Protein AF-A0A7J6SF00-F1 (afdb_monomer_lite)

pLDDT: mean 90.24, std 11.78, range [46.16, 98.44]

Radius of gyration: 18.16 Å; chains: 1; bounding box: 36×45×42 Å

Foldseek 3Di:
DDDDPVVPDPDDPVVVVVVVVVDDDDDAQDWDWDQDPQGIKIKHWWAQQPDVPQTWIFIDDPNATEIERPHHAQDDDPPTHHTDDDPDDHPYYHDDCPCVPNDDDD

Organism: Perkinsus olseni (NCBI:txid32597)

Structure (mmCIF, N/CA/C/O backbone):
data_AF-A0A7J6SF00-F1
#
_entry.id   AF-A0A7J6SF00-F1
#
loop_
_atom_site.group_PDB
_atom_site.id
_atom_site.type_symbol
_atom_site.label_atom_id
_atom_site.label_alt_id
_atom_site.label_comp_id
_atom_site.label_asym_id
_atom_site.label_entity_id
_atom_site.label_seq_id
_atom_site.pdbx_PDB_ins_code
_atom_site.Cartn_x
_atom_site.Cartn_y
_atom_site.Cartn_z
_atom_site.occupancy
_atom_site.B_iso_or_equiv
_atom_site.auth_seq_id
_atom_site.auth_comp_id
_atom_site.auth_asym_id
_atom_site.auth_atom_id
_atom_site.pdbx_PDB_model_num
ATOM 1 N N . SER A 1 1 ? 17.688 31.894 -20.088 1.00 46.16 1 SER A N 1
ATOM 2 C CA . SER A 1 1 ? 17.749 31.862 -18.614 1.00 46.16 1 SER A CA 1
ATOM 3 C C . SER A 1 1 ? 18.117 30.449 -18.200 1.00 46.16 1 SER A C 1
ATOM 5 O O . SER A 1 1 ? 17.456 29.515 -18.631 1.00 46.16 1 SER A O 1
ATOM 7 N N . LYS A 1 2 ? 19.231 30.256 -17.487 1.00 48.12 2 LYS A N 1
ATOM 8 C CA . LYS A 1 2 ? 19.614 28.935 -16.971 1.00 48.12 2 LYS A CA 1
ATOM 9 C C . LYS A 1 2 ? 18.967 28.792 -15.598 1.00 48.12 2 LYS A C 1
ATOM 11 O O . LYS A 1 2 ? 19.473 29.379 -14.654 1.00 48.12 2 LYS A O 1
ATOM 16 N N . ILE A 1 3 ? 17.843 28.088 -15.522 1.00 53.56 3 ILE A N 1
ATOM 17 C CA . ILE A 1 3 ? 17.271 27.683 -14.237 1.00 53.56 3 ILE A CA 1
ATOM 18 C C . ILE A 1 3 ? 18.203 26.599 -13.696 1.00 53.56 3 ILE A C 1
ATOM 20 O O . ILE A 1 3 ? 18.396 25.560 -14.329 1.00 53.56 3 ILE A O 1
ATOM 24 N N . THR A 1 4 ? 18.881 26.881 -12.590 1.00 56.72 4 THR A N 1
ATOM 25 C CA . THR A 1 4 ? 19.667 25.876 -11.874 1.00 56.72 4 THR A CA 1
ATOM 26 C C . THR A 1 4 ? 18.737 25.092 -10.960 1.00 56.72 4 THR A C 1
ATOM 28 O O . THR A 1 4 ? 17.962 25.700 -10.234 1.00 56.72 4 THR A O 1
ATOM 31 N N . ALA A 1 5 ? 18.857 23.760 -10.943 1.00 59.16 5 ALA A N 1
ATOM 32 C CA . ALA A 1 5 ? 18.024 22.826 -10.168 1.00 59.16 5 ALA A CA 1
ATOM 33 C C . ALA A 1 5 ? 17.882 23.134 -8.657 1.00 59.16 5 ALA A C 1
ATOM 35 O O . ALA A 1 5 ? 17.038 22.548 -7.989 1.00 59.16 5 ALA A O 1
ATOM 36 N N . ALA A 1 6 ? 18.701 24.040 -8.118 1.00 61.00 6 ALA A N 1
ATOM 37 C CA . ALA A 1 6 ? 18.623 24.510 -6.741 1.00 61.00 6 ALA A CA 1
ATOM 38 C C . ALA A 1 6 ? 17.476 25.511 -6.484 1.00 61.00 6 ALA A C 1
ATOM 40 O O . ALA A 1 6 ? 17.028 25.614 -5.348 1.00 61.00 6 ALA A O 1
ATOM 41 N N . GLU A 1 7 ? 16.999 26.243 -7.499 1.00 62.00 7 GLU A N 1
ATOM 42 C CA . GLU A 1 7 ? 15.951 27.268 -7.323 1.00 62.00 7 GLU A CA 1
ATOM 43 C C . GLU A 1 7 ? 14.526 26.679 -7.289 1.00 62.00 7 GLU A C 1
ATOM 45 O O . GLU A 1 7 ? 13.633 27.298 -6.719 1.00 62.00 7 GLU A O 1
ATOM 50 N N . ASP A 1 8 ? 14.333 25.452 -7.790 1.00 71.81 8 ASP A N 1
ATOM 51 C CA . ASP A 1 8 ? 13.039 24.742 -7.802 1.00 71.81 8 ASP A CA 1
ATOM 52 C C . ASP A 1 8 ? 12.904 23.697 -6.675 1.00 71.81 8 ASP A C 1
ATOM 54 O O . ASP A 1 8 ? 11.962 22.898 -6.643 1.00 71.81 8 ASP A O 1
ATOM 58 N N . GLN A 1 9 ? 13.857 23.651 -5.741 1.00 81.06 9 GLN A N 1
ATOM 59 C CA . GLN A 1 9 ? 13.871 22.627 -4.703 1.00 81.06 9 GLN A CA 1
ATOM 60 C C . GLN A 1 9 ? 12.879 22.969 -3.575 1.00 81.06 9 GLN A C 1
ATOM 62 O O . GLN A 1 9 ? 13.133 23.832 -2.741 1.00 81.06 9 GLN A O 1
ATOM 67 N N . VAL A 1 10 ? 11.747 22.257 -3.532 1.00 89.44 10 VAL A N 1
ATOM 68 C CA . VAL A 1 10 ? 10.632 22.527 -2.595 1.00 89.44 10 VAL A CA 1
ATOM 69 C C . VAL A 1 10 ? 10.953 22.149 -1.135 1.00 89.44 10 VAL A C 1
ATOM 71 O O . VAL A 1 10 ? 10.328 22.670 -0.216 1.00 89.44 10 VAL A O 1
ATOM 74 N N . TYR A 1 11 ? 11.922 21.258 -0.896 1.00 91.06 11 TYR A N 1
ATOM 75 C CA . TYR A 1 11 ? 12.311 20.795 0.444 1.00 91.06 11 TYR A CA 1
ATOM 76 C C . TYR A 1 11 ? 13.806 20.465 0.542 1.00 91.06 11 TYR A C 1
ATOM 78 O O . TYR A 1 11 ? 14.436 20.006 -0.417 1.00 91.06 11 TYR A O 1
ATOM 86 N N . GLY A 1 12 ? 14.378 20.683 1.728 1.00 92.69 12 GLY A N 1
ATOM 87 C CA . GLY A 1 12 ? 15.793 20.457 2.014 1.00 92.69 12 GLY A CA 1
ATOM 88 C C . GLY A 1 12 ? 16.069 19.153 2.763 1.00 92.69 12 GLY A C 1
ATOM 89 O O . GLY A 1 12 ? 15.170 18.403 3.145 1.00 92.69 12 GLY A O 1
ATOM 90 N N . ARG A 1 13 ? 17.354 18.897 3.040 1.00 92.88 13 ARG A N 1
ATOM 91 C CA . ARG A 1 13 ? 17.785 17.704 3.788 1.00 92.88 13 ARG A CA 1
ATOM 92 C C . ARG A 1 13 ? 17.137 17.607 5.173 1.00 92.88 13 ARG A C 1
ATOM 94 O O . ARG A 1 13 ? 16.685 16.537 5.564 1.00 92.88 13 ARG A O 1
ATOM 101 N N . THR A 1 14 ? 17.049 18.732 5.876 1.00 95.50 14 THR A N 1
ATOM 102 C CA . THR A 1 14 ? 16.437 18.811 7.208 1.00 95.50 14 THR A CA 1
ATOM 103 C C . THR A 1 14 ? 14.966 18.390 7.200 1.00 95.50 14 THR A C 1
ATOM 105 O O . THR A 1 14 ? 14.502 17.784 8.164 1.00 95.50 14 THR A O 1
ATOM 108 N N . ASP A 1 15 ? 14.228 18.696 6.132 1.00 95.75 15 ASP A N 1
ATOM 109 C CA . ASP A 1 15 ? 12.817 18.320 6.012 1.00 95.75 15 ASP A CA 1
ATOM 110 C C . ASP A 1 15 ? 12.680 16.813 5.793 1.00 95.75 15 ASP A C 1
ATOM 112 O O . ASP A 1 15 ? 11.867 16.169 6.451 1.00 95.75 15 ASP A O 1
ATOM 116 N N . ILE A 1 16 ? 13.548 16.238 4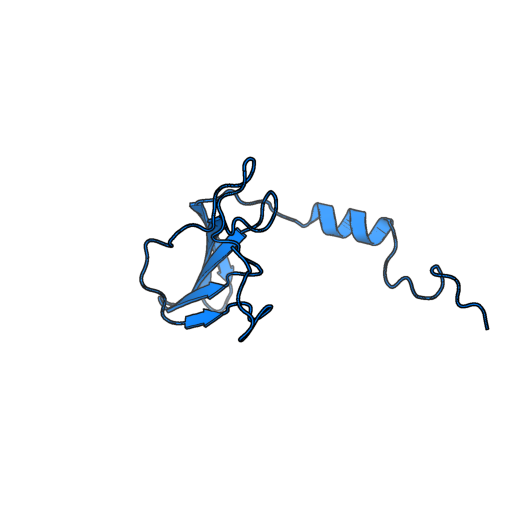.952 1.00 95.19 16 ILE A N 1
ATOM 117 C CA . ILE A 1 16 ? 13.626 14.788 4.734 1.00 95.19 16 ILE A CA 1
ATOM 118 C C . ILE A 1 16 ? 13.899 14.068 6.057 1.00 95.19 16 ILE A C 1
ATOM 120 O O . ILE A 1 16 ? 13.147 13.167 6.419 1.00 95.19 16 ILE A O 1
ATOM 124 N N . ASP A 1 17 ? 14.919 14.485 6.812 1.00 96.69 17 ASP A N 1
ATOM 125 C CA . ASP A 1 17 ? 15.286 13.817 8.066 1.00 96.69 17 ASP A CA 1
ATOM 126 C C . ASP A 1 17 ? 14.139 13.878 9.101 1.00 96.69 17 ASP A C 1
ATOM 128 O O . ASP A 1 17 ? 13.854 12.884 9.772 1.00 96.69 17 ASP A O 1
ATOM 132 N N . LYS A 1 18 ? 13.415 15.008 9.185 1.00 96.88 18 LYS A N 1
ATOM 133 C CA . LYS A 1 18 ? 12.221 15.145 10.043 1.00 96.88 18 LYS A CA 1
ATOM 134 C C . LYS A 1 18 ? 11.061 14.256 9.590 1.00 96.88 18 LYS A C 1
ATOM 136 O O . LYS A 1 18 ? 10.352 13.721 10.440 1.00 96.88 18 LYS A O 1
ATOM 141 N N . CYS A 1 19 ? 10.846 14.115 8.283 1.00 96.44 19 CYS A N 1
ATOM 142 C CA . CYS A 1 19 ? 9.807 13.244 7.736 1.00 96.44 19 CYS A CA 1
ATOM 143 C C . CYS A 1 19 ? 10.121 11.771 8.006 1.00 96.44 19 CYS A C 1
ATOM 145 O O . CYS A 1 19 ? 9.250 11.055 8.488 1.00 96.44 19 CYS A O 1
ATOM 147 N N . MET A 1 20 ? 11.365 11.338 7.783 1.00 97.00 20 MET A N 1
ATOM 148 C CA . MET A 1 20 ? 11.779 9.946 7.994 1.00 97.00 20 MET A CA 1
ATOM 149 C C . MET A 1 20 ? 11.566 9.482 9.440 1.00 97.00 20 MET A C 1
ATOM 151 O O . MET A 1 20 ? 11.165 8.345 9.660 1.00 97.00 20 MET A O 1
ATOM 155 N N . GLN A 1 21 ? 11.764 10.364 10.426 1.00 97.19 21 GLN A N 1
ATOM 156 C CA . GLN A 1 21 ? 11.529 10.062 11.847 1.00 97.19 21 GLN A CA 1
ATOM 157 C C . GLN A 1 21 ? 10.054 9.820 12.206 1.00 97.19 21 GLN A C 1
ATOM 159 O O . GLN A 1 21 ? 9.770 9.341 13.299 1.00 97.19 21 GLN A O 1
ATOM 164 N N . ARG A 1 22 ? 9.117 10.182 11.324 1.00 97.00 22 ARG A N 1
ATOM 165 C CA . ARG A 1 22 ? 7.668 10.034 11.535 1.00 97.00 22 ARG A CA 1
ATOM 166 C C . ARG A 1 22 ? 7.068 8.849 10.779 1.00 97.00 22 ARG A C 1
ATOM 168 O O . ARG A 1 22 ? 5.856 8.665 10.837 1.00 97.00 22 ARG A O 1
ATOM 175 N N . ILE A 1 23 ? 7.879 8.105 10.027 1.00 96.88 23 ILE A N 1
ATOM 176 C CA . ILE A 1 23 ? 7.414 6.964 9.241 1.00 96.88 23 ILE A CA 1
ATOM 177 C C . ILE A 1 23 ? 7.454 5.719 10.118 1.00 96.88 23 ILE A C 1
ATOM 179 O O . ILE A 1 23 ? 8.529 5.239 10.477 1.00 96.88 23 ILE A O 1
ATOM 183 N N . ASP A 1 24 ? 6.279 5.163 10.389 1.00 95.25 24 ASP A N 1
ATOM 184 C CA . ASP A 1 24 ? 6.159 3.819 10.937 1.00 95.25 24 ASP A CA 1
ATOM 185 C C . ASP A 1 24 ? 6.194 2.795 9.802 1.00 95.25 24 ASP A C 1
ATOM 187 O O . ASP A 1 24 ? 5.535 2.939 8.770 1.00 95.25 24 ASP A O 1
ATOM 191 N N . THR A 1 25 ? 6.984 1.742 9.992 1.00 95.31 25 THR A N 1
ATOM 192 C CA . THR A 1 25 ? 7.090 0.654 9.014 1.00 95.31 25 THR A CA 1
ATOM 193 C C . THR A 1 25 ? 6.078 -0.442 9.325 1.00 95.31 25 THR A C 1
ATOM 195 O O . THR A 1 25 ? 5.778 -0.726 10.484 1.00 95.31 25 THR A O 1
ATOM 198 N N . CYS A 1 26 ? 5.560 -1.084 8.281 1.00 94.50 26 CYS A N 1
ATOM 199 C CA . CYS A 1 26 ? 4.756 -2.293 8.403 1.00 94.50 26 CYS A CA 1
ATOM 200 C C . CYS A 1 26 ? 5.320 -3.383 7.492 1.00 94.50 26 CYS A C 1
ATOM 202 O O . CYS A 1 26 ? 5.977 -3.105 6.487 1.00 94.50 26 CYS A O 1
ATOM 204 N N . THR A 1 27 ? 5.085 -4.634 7.873 1.00 96.81 27 THR A N 1
ATOM 205 C CA . THR A 1 27 ? 5.496 -5.803 7.091 1.00 96.81 27 THR A CA 1
ATOM 206 C C . THR A 1 27 ? 4.337 -6.281 6.219 1.00 96.81 27 THR A C 1
ATOM 208 O O . THR A 1 27 ? 3.170 -6.034 6.523 1.00 96.81 27 THR A O 1
ATOM 211 N N . PHE A 1 28 ? 4.637 -7.005 5.141 1.00 97.12 28 PHE A N 1
ATOM 212 C CA . PHE A 1 28 ? 3.604 -7.732 4.402 1.00 97.12 28 PHE A CA 1
ATOM 213 C C . PHE A 1 28 ? 2.787 -8.630 5.342 1.00 97.12 28 PHE A C 1
ATOM 215 O O . PHE A 1 28 ? 3.319 -9.190 6.301 1.00 97.12 28 PHE A O 1
ATOM 222 N N . HIS A 1 29 ? 1.490 -8.730 5.063 1.00 97.19 29 HIS A N 1
ATOM 223 C CA . HIS A 1 29 ? 0.478 -9.465 5.826 1.00 97.19 29 HIS A CA 1
ATOM 224 C C . HIS A 1 29 ? 0.232 -8.954 7.251 1.00 97.19 29 HIS A C 1
ATOM 226 O O . HIS A 1 29 ? -0.577 -9.533 7.972 1.00 97.19 29 HIS A O 1
ATOM 232 N N . GLN A 1 30 ? 0.868 -7.852 7.657 1.00 96.75 30 GLN A N 1
ATOM 233 C CA . GLN A 1 30 ? 0.575 -7.190 8.921 1.00 96.75 30 GLN A CA 1
ATOM 234 C C . GLN A 1 30 ? -0.653 -6.292 8.767 1.00 96.75 30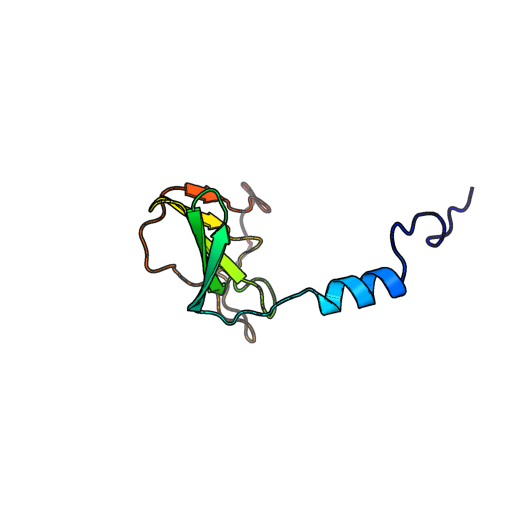 GLN A C 1
ATOM 236 O O . GLN A 1 30 ? -0.655 -5.371 7.950 1.00 96.75 30 GLN A O 1
ATOM 241 N N . THR A 1 31 ? -1.667 -6.520 9.599 1.00 97.25 31 THR A N 1
ATOM 242 C CA . THR A 1 31 ? -2.766 -5.569 9.776 1.00 97.25 31 THR A CA 1
ATOM 243 C C . THR A 1 31 ? -2.375 -4.515 10.805 1.00 97.25 31 THR A C 1
ATOM 245 O O . THR A 1 31 ? -2.025 -4.837 11.941 1.00 97.25 31 THR A O 1
ATOM 248 N N . VAL A 1 32 ? -2.455 -3.249 10.413 1.00 97.69 32 VAL A N 1
ATOM 249 C CA . VAL A 1 32 ? -2.291 -2.090 11.292 1.00 97.69 32 VAL A CA 1
ATOM 250 C C . VAL A 1 32 ? -3.648 -1.421 11.451 1.00 97.69 32 VAL A C 1
ATOM 252 O O . VAL A 1 32 ? -4.340 -1.198 10.462 1.00 97.69 32 VAL A O 1
ATOM 255 N N . THR A 1 33 ? -4.022 -1.086 12.685 1.00 97.75 33 THR A N 1
ATOM 256 C CA . THR A 1 33 ? -5.278 -0.391 12.992 1.00 97.75 33 THR A CA 1
ATOM 257 C C . THR A 1 33 ? -4.983 0.948 13.645 1.00 97.75 33 THR A C 1
ATOM 259 O O . THR A 1 33 ? -4.297 1.009 14.664 1.00 97.75 33 THR A O 1
ATOM 262 N N . ILE A 1 34 ? -5.533 2.016 13.075 1.00 96.62 34 ILE A N 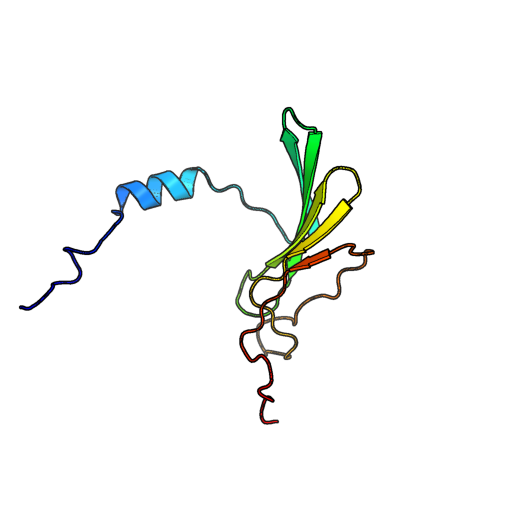1
ATOM 263 C CA . ILE A 1 34 ? -5.451 3.379 13.593 1.00 96.62 34 ILE A CA 1
ATOM 264 C C . ILE A 1 34 ? -6.822 3.764 14.144 1.00 96.62 34 ILE A C 1
ATOM 266 O O . ILE A 1 34 ? -7.811 3.790 13.414 1.00 96.62 34 ILE A O 1
ATOM 270 N N . SER A 1 35 ? -6.883 4.094 15.432 1.00 96.50 35 SER A N 1
ATOM 271 C CA . SER A 1 35 ? -8.098 4.619 16.058 1.00 96.50 35 SER A CA 1
ATOM 272 C C . SER A 1 35 ? -8.274 6.096 15.712 1.00 96.50 35 SER A C 1
ATOM 274 O O . SER A 1 35 ? -7.408 6.912 16.027 1.00 96.50 35 SER A O 1
ATOM 276 N N . THR A 1 36 ? -9.405 6.458 15.108 1.00 95.44 36 THR A N 1
ATOM 277 C CA . THR A 1 36 ? -9.766 7.855 14.825 1.00 95.44 36 THR A CA 1
ATOM 278 C C . THR A 1 36 ? -11.071 8.230 15.541 1.00 95.44 36 THR A C 1
ATOM 280 O O . THR A 1 36 ? -11.836 7.335 15.906 1.00 95.44 36 THR A O 1
ATOM 283 N N . PRO A 1 37 ? -11.386 9.528 15.721 1.00 96.50 37 PRO A N 1
ATOM 284 C CA . PRO A 1 37 ? -12.678 9.951 16.270 1.00 96.50 37 PRO A CA 1
ATOM 285 C C . PRO A 1 37 ? -13.897 9.486 15.457 1.00 96.50 37 PRO A C 1
ATOM 287 O O . PRO A 1 37 ? -14.989 9.404 16.008 1.00 96.50 37 PRO A O 1
ATOM 290 N N . ALA A 1 38 ? -13.718 9.192 14.164 1.00 94.19 38 ALA A N 1
ATOM 291 C CA . ALA A 1 38 ? -14.775 8.699 13.283 1.00 94.19 38 ALA A CA 1
ATOM 292 C C . ALA A 1 38 ? -14.926 7.165 13.308 1.00 94.19 38 ALA A C 1
ATOM 294 O O . ALA A 1 38 ? -15.900 6.655 12.771 1.00 94.19 38 ALA A O 1
ATOM 295 N N . GLY A 1 39 ? -13.986 6.440 13.926 1.00 95.12 39 GLY A N 1
ATOM 296 C CA . GLY A 1 39 ? -13.922 4.977 13.911 1.00 95.12 39 GLY A CA 1
ATOM 297 C C . GLY A 1 39 ? -12.507 4.450 13.632 1.00 95.12 39 GLY A C 1
ATOM 298 O O . GLY A 1 39 ? -11.602 5.227 13.301 1.00 95.12 39 GLY A O 1
ATOM 299 N N . PRO A 1 40 ? -12.263 3.141 13.812 1.00 97.56 40 PRO A N 1
ATOM 300 C CA . PRO A 1 40 ? -10.987 2.532 13.463 1.00 97.56 40 PRO A CA 1
ATOM 301 C C . PRO A 1 40 ? -10.818 2.430 11.941 1.00 97.56 40 PRO A C 1
ATOM 303 O O . PRO A 1 40 ? -11.753 2.097 11.218 1.00 97.56 40 PRO A O 1
ATOM 306 N N . ILE A 1 41 ? -9.598 2.666 11.468 1.00 97.94 41 ILE A N 1
ATOM 307 C CA . ILE A 1 41 ? -9.176 2.389 10.093 1.00 97.94 41 ILE A CA 1
ATOM 308 C C . ILE A 1 41 ? -8.131 1.287 10.166 1.00 97.94 41 ILE A C 1
ATOM 310 O O . ILE A 1 41 ? -7.094 1.466 10.806 1.00 97.94 41 ILE A O 1
ATOM 314 N N . SER A 1 42 ? -8.385 0.161 9.509 1.00 98.06 42 SER A N 1
ATOM 315 C CA . SER A 1 42 ? -7.425 -0.937 9.424 1.00 98.06 42 SER A CA 1
ATOM 316 C C . SER A 1 42 ? -6.848 -1.024 8.023 1.00 98.06 42 SER A C 1
ATOM 318 O O . SER A 1 42 ? -7.562 -0.848 7.042 1.00 98.06 42 SER A O 1
ATOM 320 N N . PHE A 1 43 ? -5.563 -1.331 7.900 1.00 97.38 43 PHE A N 1
ATOM 321 C CA . PHE A 1 43 ? -4.961 -1.633 6.609 1.00 97.38 43 PHE A CA 1
ATOM 322 C C . PHE A 1 43 ? -4.000 -2.811 6.697 1.00 97.38 43 PHE A C 1
ATOM 324 O O . PHE A 1 43 ? -3.336 -3.011 7.710 1.00 97.38 43 PHE A O 1
ATOM 331 N N . THR A 1 44 ? -3.943 -3.607 5.631 1.00 98.19 44 THR A N 1
ATOM 332 C CA . THR A 1 44 ? -3.058 -4.774 5.511 1.00 98.19 44 THR A CA 1
ATOM 333 C C . THR A 1 44 ? -2.282 -4.701 4.205 1.00 98.19 44 THR A C 1
ATOM 335 O O . THR A 1 44 ? -2.884 -4.535 3.142 1.00 98.19 44 THR A O 1
ATOM 338 N N . ALA A 1 45 ? -0.957 -4.828 4.290 1.00 97.75 45 ALA A N 1
ATOM 339 C CA . ALA A 1 45 ? -0.059 -4.780 3.138 1.00 97.75 45 ALA A CA 1
ATOM 340 C C . ALA A 1 45 ? 0.095 -6.160 2.473 1.00 97.75 45 ALA A C 1
ATOM 342 O O . ALA A 1 45 ? 0.292 -7.160 3.156 1.00 97.75 45 ALA A O 1
ATOM 343 N N . TYR A 1 46 ? 0.085 -6.212 1.144 1.00 97.50 46 TYR A N 1
ATOM 344 C CA . TYR A 1 46 ? 0.365 -7.392 0.312 1.00 97.50 46 TYR A CA 1
ATOM 345 C C . TYR A 1 46 ? 1.408 -7.021 -0.742 1.00 97.50 46 TYR A C 1
ATOM 347 O O . TYR A 1 46 ? 1.530 -5.848 -1.081 1.00 97.50 46 TYR A O 1
ATOM 355 N N . ARG A 1 47 ? 2.176 -7.969 -1.287 1.00 96.31 47 ARG A N 1
ATOM 356 C CA . ARG A 1 47 ? 3.196 -7.627 -2.300 1.00 96.31 47 ARG A CA 1
ATOM 357 C C . ARG A 1 47 ? 2.556 -7.179 -3.613 1.00 96.31 47 ARG A C 1
ATOM 359 O O . ARG A 1 47 ? 1.650 -7.843 -4.111 1.00 96.31 47 ARG A O 1
ATOM 366 N N . ALA A 1 48 ? 3.085 -6.101 -4.193 1.00 96.44 48 ALA A N 1
ATOM 367 C CA . ALA A 1 48 ? 2.699 -5.609 -5.519 1.00 96.44 48 ALA A CA 1
ATOM 368 C C . ALA A 1 48 ? 3.651 -6.065 -6.642 1.00 96.44 48 ALA A C 1
ATOM 370 O O . ALA A 1 48 ? 3.293 -6.004 -7.810 1.00 96.44 48 ALA A O 1
ATOM 371 N N . GLY A 1 49 ? 4.870 -6.505 -6.320 1.00 93.50 49 GLY A N 1
ATOM 372 C CA . GLY A 1 49 ? 5.807 -7.092 -7.291 1.00 93.50 49 GLY A CA 1
ATOM 373 C C . GLY A 1 49 ? 6.459 -6.131 -8.298 1.00 93.50 49 GLY A C 1
ATOM 374 O O . GLY A 1 49 ? 7.312 -6.567 -9.059 1.00 93.50 49 GLY A O 1
ATOM 375 N N . HIS A 1 50 ? 6.115 -4.837 -8.304 1.00 91.19 50 HIS A N 1
ATOM 376 C CA . HIS A 1 50 ? 6.674 -3.855 -9.247 1.00 91.19 50 HIS A CA 1
ATOM 377 C C . HIS A 1 50 ? 8.139 -3.474 -8.949 1.00 91.19 50 HIS A C 1
ATOM 379 O O . HIS A 1 50 ? 8.977 -3.454 -9.845 1.00 91.19 50 HIS A O 1
ATOM 385 N N . VAL A 1 51 ? 8.464 -3.212 -7.677 1.00 93.75 51 VAL A N 1
ATOM 386 C CA . VAL A 1 51 ? 9.829 -2.957 -7.179 1.00 93.75 51 VAL A CA 1
ATOM 387 C C . VAL A 1 51 ? 10.025 -3.607 -5.804 1.00 93.75 51 VAL A C 1
ATOM 389 O O . VAL A 1 51 ? 9.064 -4.053 -5.170 1.00 93.75 51 VAL A O 1
ATOM 392 N N . LEU A 1 52 ? 11.265 -3.651 -5.304 1.00 93.50 52 LEU A N 1
ATOM 393 C CA . LEU A 1 52 ? 11.553 -4.125 -3.944 1.00 93.50 52 LEU A CA 1
ATOM 394 C C . LEU A 1 52 ? 10.750 -3.320 -2.913 1.00 93.50 52 LEU A C 1
ATOM 396 O O . LEU A 1 52 ? 10.857 -2.100 -2.844 1.00 93.50 52 LEU A O 1
ATOM 400 N N . GLY A 1 53 ? 9.956 -4.020 -2.102 1.00 93.06 53 GLY A N 1
ATOM 401 C CA . GLY A 1 53 ? 9.108 -3.396 -1.084 1.00 93.06 53 GLY A CA 1
ATOM 402 C C . GLY A 1 53 ? 7.788 -2.816 -1.603 1.00 93.06 53 GLY A C 1
ATOM 403 O O . GLY A 1 53 ? 7.015 -2.321 -0.789 1.00 93.06 53 GLY A O 1
ATOM 404 N N . ALA A 1 54 ? 7.492 -2.899 -2.907 1.00 95.62 54 ALA A N 1
ATOM 405 C CA . ALA A 1 54 ? 6.211 -2.447 -3.449 1.00 95.62 54 ALA A CA 1
ATOM 406 C C . ALA A 1 54 ? 5.046 -3.222 -2.817 1.00 95.62 54 ALA A C 1
ATOM 408 O O . ALA A 1 54 ? 5.064 -4.459 -2.756 1.00 95.62 54 ALA A O 1
ATOM 409 N N . ALA A 1 55 ? 4.029 -2.488 -2.366 1.00 96.94 55 ALA A N 1
ATOM 410 C CA . ALA A 1 55 ? 2.921 -3.033 -1.603 1.00 96.94 55 ALA A CA 1
ATOM 411 C C . ALA A 1 55 ? 1.568 -2.542 -2.125 1.00 96.94 55 ALA A C 1
ATOM 413 O O . ALA A 1 55 ? 1.387 -1.355 -2.386 1.00 96.94 55 ALA A O 1
ATOM 414 N N . MET A 1 56 ? 0.614 -3.464 -2.196 1.00 98.00 56 MET A N 1
ATOM 415 C CA . MET A 1 56 ? -0.809 -3.167 -2.289 1.00 98.00 56 MET A CA 1
ATOM 416 C C . MET A 1 56 ? -1.392 -3.114 -0.876 1.00 98.00 56 MET A C 1
ATOM 418 O O . MET A 1 56 ? -0.970 -3.874 -0.002 1.00 98.00 56 MET A O 1
ATOM 422 N N . PHE A 1 57 ? -2.396 -2.274 -0.653 1.00 98.12 57 PHE A N 1
ATOM 423 C CA . PHE A 1 57 ? -3.043 -2.128 0.647 1.00 98.12 57 PHE A CA 1
ATOM 424 C C . PHE A 1 57 ? -4.527 -2.449 0.559 1.00 98.12 57 PHE A C 1
ATOM 426 O O . PHE A 1 57 ? -5.273 -1.802 -0.177 1.00 98.12 57 PHE A O 1
ATOM 433 N N . VAL A 1 58 ? -4.965 -3.414 1.365 1.00 98.31 58 VAL A N 1
ATOM 434 C CA . VAL A 1 58 ? -6.383 -3.552 1.702 1.00 98.31 58 VAL A CA 1
ATOM 435 C C . VAL A 1 58 ? -6.662 -2.602 2.849 1.00 98.31 58 VAL A C 1
ATOM 437 O O . VAL A 1 58 ? -6.099 -2.793 3.922 1.00 98.31 58 VAL A O 1
ATOM 440 N N . VAL A 1 59 ? -7.516 -1.610 2.631 1.00 97.94 59 VAL A N 1
ATOM 441 C CA . VAL A 1 59 ? -7.974 -0.663 3.650 1.00 97.94 59 VAL A CA 1
ATOM 442 C C . VAL A 1 59 ? -9.411 -1.012 4.017 1.00 97.94 59 VAL A C 1
ATOM 444 O O . VAL A 1 59 ? -10.260 -1.132 3.135 1.00 97.94 59 VAL A O 1
ATOM 447 N N . GLU A 1 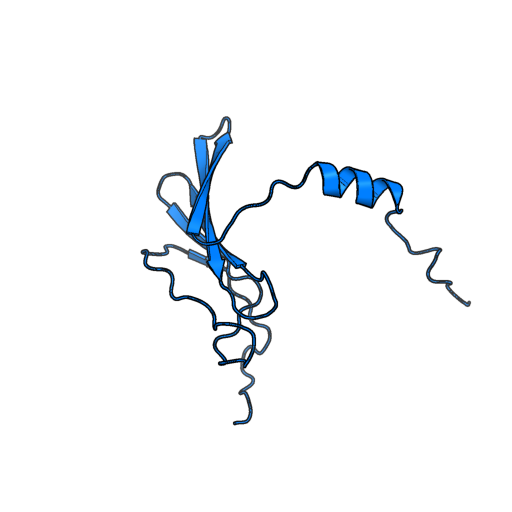60 ? -9.684 -1.186 5.305 1.00 97.75 60 GLU A N 1
ATOM 448 C CA . GLU A 1 60 ? -11.007 -1.467 5.853 1.00 97.75 60 GLU A CA 1
ATOM 449 C C . GLU A 1 60 ? -11.463 -0.330 6.774 1.00 97.75 60 GLU A C 1
ATOM 451 O O . GLU A 1 60 ? -10.757 0.051 7.711 1.00 97.75 60 GLU A O 1
ATOM 456 N N . ILE 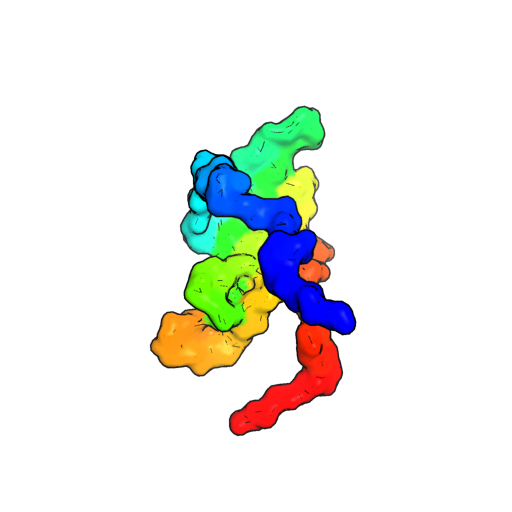A 1 61 ? -12.650 0.205 6.486 1.00 97.00 61 ILE A N 1
ATOM 457 C CA . ILE A 1 61 ? -13.320 1.254 7.262 1.00 97.00 61 ILE A CA 1
ATOM 458 C C . ILE A 1 61 ? -14.788 0.854 7.372 1.00 97.00 61 ILE A C 1
ATOM 460 O O . ILE A 1 61 ? -15.440 0.640 6.351 1.00 97.00 61 ILE A O 1
ATOM 464 N N . ASP A 1 62 ? -15.293 0.703 8.597 1.00 95.50 62 ASP A N 1
ATOM 465 C CA . ASP A 1 62 ? -16.686 0.319 8.876 1.00 95.50 62 ASP A CA 1
ATOM 466 C C . ASP A 1 62 ? -17.169 -0.909 8.073 1.00 95.50 62 ASP A C 1
ATOM 468 O O . ASP A 1 62 ? -18.279 -0.953 7.543 1.00 95.50 62 ASP A O 1
ATOM 472 N N . GLY A 1 63 ? -16.304 -1.923 7.948 1.00 94.56 63 GLY A N 1
ATOM 473 C CA . GLY A 1 63 ? -16.576 -3.165 7.212 1.00 94.56 63 GLY A CA 1
ATOM 474 C C . GLY A 1 63 ? -16.495 -3.047 5.682 1.00 94.56 63 GLY A C 1
ATOM 475 O O . GLY A 1 63 ? -16.589 -4.059 4.980 1.00 94.56 63 GLY A O 1
ATOM 476 N N . VAL A 1 64 ? -16.275 -1.844 5.145 1.00 97.31 64 VAL A N 1
ATOM 477 C CA . VAL A 1 64 ? -16.031 -1.612 3.719 1.00 97.31 64 VAL A CA 1
ATOM 478 C C . VAL A 1 64 ? -14.544 -1.764 3.429 1.00 97.31 64 VAL A C 1
ATOM 480 O O . VAL A 1 64 ? -13.707 -1.091 4.018 1.00 97.31 64 VAL A O 1
ATOM 483 N N . ARG A 1 65 ? -14.228 -2.638 2.473 1.00 98.12 65 ARG A N 1
ATOM 484 C CA . ARG A 1 65 ? -12.863 -2.952 2.018 1.00 98.12 65 ARG A CA 1
ATOM 485 C C . ARG A 1 65 ? -12.544 -2.361 0.650 1.00 98.12 65 ARG A C 1
ATOM 487 O O . ARG A 1 65 ? -13.197 -2.715 -0.334 1.00 98.12 65 ARG A O 1
ATOM 494 N N . LEU A 1 66 ? -11.495 -1.549 0.603 1.00 98.12 66 LEU A N 1
ATOM 495 C CA . LEU A 1 66 ? -10.864 -0.993 -0.591 1.00 98.12 66 LEU A CA 1
ATOM 496 C C . LEU A 1 66 ? -9.524 -1.699 -0.831 1.00 98.12 66 LEU A C 1
ATOM 498 O O . LEU A 1 66 ? -8.756 -1.862 0.113 1.00 98.12 66 LEU A O 1
ATOM 502 N N . LEU A 1 67 ? -9.207 -2.062 -2.072 1.00 98.44 67 LEU A N 1
ATOM 503 C CA . LEU A 1 67 ? -7.840 -2.420 -2.463 1.00 98.44 67 LEU A CA 1
ATOM 504 C C . LEU A 1 67 ? -7.217 -1.255 -3.234 1.00 98.44 67 LEU A C 1
ATOM 506 O O . LEU A 1 67 ? -7.727 -0.879 -4.286 1.00 98.44 67 LEU A O 1
ATOM 510 N N . TYR A 1 68 ? -6.118 -0.708 -2.721 1.00 98.12 68 TYR A N 1
ATOM 511 C CA . TYR A 1 68 ? -5.245 0.214 -3.445 1.00 98.12 68 TYR A CA 1
ATOM 512 C C . TYR A 1 68 ? -4.000 -0.543 -3.905 1.00 98.12 68 TYR A C 1
ATOM 514 O O . TYR A 1 68 ? -3.260 -1.064 -3.067 1.00 98.12 68 TYR A O 1
ATOM 522 N N . THR A 1 69 ? -3.768 -0.634 -5.213 1.00 97.56 69 THR A N 1
ATOM 523 C CA . THR A 1 69 ? -2.659 -1.448 -5.738 1.00 97.56 69 THR A CA 1
ATOM 524 C C . THR A 1 69 ? -1.331 -0.701 -5.790 1.00 97.56 69 THR A C 1
ATOM 526 O O . THR A 1 69 ? -0.285 -1.339 -5.730 1.00 97.56 69 THR A O 1
ATOM 529 N N . GLY A 1 70 ? -1.364 0.630 -5.931 1.00 95.88 70 GLY A N 1
ATOM 530 C CA . GLY A 1 70 ? -0.228 1.353 -6.504 1.00 95.88 70 GLY A CA 1
ATOM 531 C C . GLY A 1 70 ? 0.132 0.778 -7.879 1.00 95.88 70 GLY A C 1
ATOM 532 O O . GLY A 1 70 ? -0.744 0.236 -8.565 1.00 95.88 70 GLY A O 1
ATOM 533 N N . ASP A 1 71 ? 1.414 0.834 -8.226 1.00 94.38 71 ASP A N 1
ATOM 534 C CA . ASP A 1 71 ? 1.933 0.149 -9.408 1.00 94.38 71 ASP A CA 1
ATOM 535 C C . ASP A 1 71 ? 2.228 -1.312 -9.055 1.00 94.38 71 ASP A C 1
ATOM 537 O O . ASP A 1 71 ? 2.924 -1.605 -8.072 1.00 94.38 71 ASP A O 1
ATOM 541 N N . PHE A 1 72 ? 1.689 -2.244 -9.837 1.00 93.75 72 PHE A N 1
ATOM 542 C CA . PHE A 1 72 ? 1.819 -3.675 -9.583 1.00 93.75 72 PHE A CA 1
ATOM 543 C C . PHE A 1 72 ? 2.308 -4.411 -10.827 1.00 93.75 72 PHE A C 1
ATOM 545 O O . PHE A 1 72 ? 1.976 -4.081 -11.960 1.00 93.75 72 PHE A O 1
ATOM 552 N N . SER A 1 73 ? 3.097 -5.460 -10.614 1.00 91.62 73 SER A N 1
ATOM 553 C CA . SER A 1 73 ? 3.550 -6.339 -11.686 1.00 91.62 73 SER A CA 1
ATOM 554 C C . SER A 1 73 ? 3.115 -7.761 -11.402 1.00 91.62 73 SER A C 1
ATOM 556 O O . SER A 1 73 ? 3.319 -8.286 -10.307 1.00 91.62 73 SER A O 1
ATOM 558 N N . ARG A 1 74 ? 2.519 -8.404 -12.405 1.00 88.88 74 ARG A N 1
ATOM 559 C CA . ARG A 1 74 ? 2.217 -9.840 -12.368 1.00 88.88 74 ARG A CA 1
ATOM 560 C C . ARG A 1 74 ? 3.269 -10.686 -13.077 1.00 88.88 74 ARG A C 1
ATOM 562 O O . ARG A 1 74 ? 3.163 -11.910 -13.042 1.00 88.88 74 ARG A O 1
ATOM 569 N N . GLU A 1 75 ? 4.262 -10.043 -13.680 1.00 85.25 75 GLU A N 1
ATOM 570 C CA . GLU A 1 75 ? 5.352 -10.723 -14.363 1.00 85.25 75 GLU A CA 1
ATOM 571 C C . GLU A 1 75 ? 6.294 -11.377 -13.355 1.00 85.25 75 GLU A C 1
ATOM 573 O O . GLU A 1 75 ? 6.550 -10.854 -12.267 1.00 85.25 75 GLU A O 1
ATOM 578 N N . VAL A 1 76 ? 6.800 -12.554 -13.715 1.00 73.81 76 VAL A N 1
ATOM 579 C CA . VAL A 1 76 ? 7.763 -13.276 -12.886 1.00 73.81 76 VAL A CA 1
ATOM 580 C C . VAL A 1 76 ? 9.146 -12.688 -13.133 1.00 73.81 76 VAL A C 1
ATOM 582 O O . VAL A 1 76 ? 9.742 -12.899 -14.186 1.00 73.81 76 VAL A O 1
ATOM 585 N N . ASP A 1 77 ? 9.676 -11.986 -12.138 1.00 78.50 77 ASP A N 1
ATOM 586 C CA . ASP A 1 77 ? 11.052 -11.504 -12.136 1.00 78.50 77 ASP A CA 1
ATOM 587 C C . ASP A 1 77 ? 11.968 -12.481 -11.371 1.00 78.50 77 ASP A C 1
ATOM 589 O O . ASP A 1 77 ? 11.530 -13.238 -10.500 1.00 78.50 77 ASP A O 1
ATOM 593 N N . ARG A 1 78 ? 13.271 -12.484 -11.682 1.00 78.62 78 ARG A N 1
ATOM 594 C CA . ARG A 1 78 ? 14.255 -13.343 -10.990 1.00 78.62 78 ARG A CA 1
ATOM 595 C C . ARG A 1 78 ? 14.415 -13.004 -9.508 1.00 78.62 78 ARG A C 1
ATOM 597 O O . ARG A 1 78 ? 14.840 -13.860 -8.732 1.00 78.62 78 ARG A O 1
ATOM 604 N N . HIS A 1 79 ? 14.144 -11.760 -9.133 1.00 83.81 79 HIS A N 1
ATOM 605 C CA . HIS A 1 79 ? 14.409 -11.200 -7.814 1.00 83.81 79 HIS A CA 1
ATOM 606 C C . HIS A 1 79 ? 13.140 -10.749 -7.092 1.00 83.81 79 HIS A C 1
ATOM 608 O O . HIS A 1 79 ? 13.163 -10.631 -5.865 1.00 83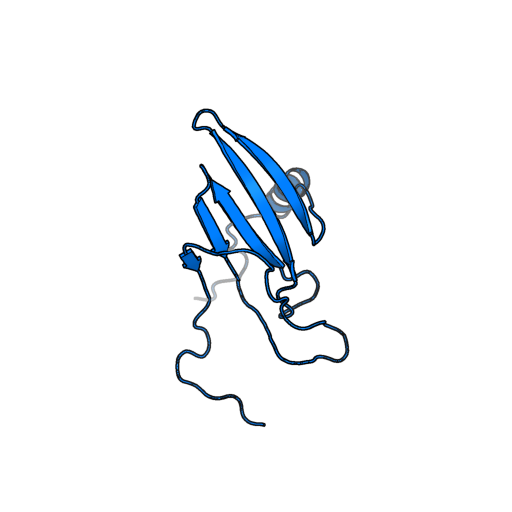.81 79 HIS A O 1
ATOM 614 N N . LEU A 1 80 ? 12.044 -10.519 -7.820 1.00 84.44 80 LEU A N 1
ATOM 615 C CA . LEU A 1 80 ? 10.781 -10.064 -7.251 1.00 84.44 80 LEU A CA 1
ATOM 616 C C . LEU A 1 80 ? 9.665 -11.096 -7.444 1.00 84.44 80 LEU A C 1
ATOM 618 O O . LEU A 1 80 ? 9.393 -11.508 -8.572 1.00 84.44 80 LEU A O 1
ATOM 622 N N . PRO A 1 81 ? 8.973 -11.502 -6.362 1.00 85.94 81 PRO A N 1
ATOM 623 C CA . PRO A 1 81 ? 7.718 -12.217 -6.512 1.00 85.94 81 PRO A CA 1
ATOM 624 C C . PRO A 1 81 ? 6.683 -11.292 -7.162 1.00 85.94 81 PRO A C 1
ATOM 626 O O . PRO A 1 81 ? 6.639 -10.096 -6.872 1.00 85.94 81 PRO A O 1
ATOM 629 N N . HIS A 1 82 ? 5.832 -11.870 -8.004 1.00 91.25 82 HIS A N 1
ATOM 630 C CA . HIS A 1 82 ? 4.703 -11.180 -8.621 1.00 91.25 82 HIS A CA 1
ATOM 631 C C . HIS A 1 82 ? 3.700 -10.665 -7.573 1.00 91.25 82 HIS A C 1
ATOM 633 O O . HIS A 1 82 ? 3.704 -11.087 -6.411 1.00 91.25 82 HIS A O 1
ATOM 639 N N . ALA A 1 83 ? 2.812 -9.768 -8.001 1.00 94.38 83 ALA A N 1
ATOM 640 C CA . ALA A 1 83 ? 1.719 -9.249 -7.192 1.00 94.38 83 ALA A CA 1
ATOM 641 C C . ALA A 1 83 ? 0.852 -10.380 -6.620 1.00 94.38 83 ALA A C 1
ATOM 643 O O . ALA A 1 83 ? 0.381 -11.256 -7.350 1.00 94.38 83 ALA A O 1
ATOM 644 N N . GLU A 1 84 ? 0.608 -10.341 -5.314 1.00 94.62 84 GLU A N 1
ATOM 645 C CA . GLU A 1 84 ? -0.199 -11.349 -4.634 1.00 94.62 84 GLU A CA 1
ATOM 646 C C . GLU A 1 84 ? -1.687 -11.228 -4.979 1.00 94.62 84 GLU A C 1
ATOM 648 O O . GLU A 1 84 ? -2.228 -10.140 -5.176 1.00 94.62 84 GLU A O 1
ATOM 653 N N . VAL A 1 85 ? -2.390 -12.362 -4.980 1.00 93.31 85 VAL A N 1
ATOM 654 C CA . VAL A 1 85 ? -3.855 -12.357 -5.000 1.00 93.31 85 VAL A CA 1
ATOM 655 C C . VAL A 1 85 ? -4.352 -12.184 -3.569 1.00 93.31 85 VAL A C 1
ATOM 657 O O . VAL A 1 85 ? -4.151 -13.056 -2.726 1.00 93.31 85 VAL A O 1
ATOM 660 N N . VAL A 1 86 ? -5.016 -11.062 -3.300 1.00 94.31 86 VAL A N 1
ATOM 661 C CA . VAL A 1 86 ? -5.579 -10.762 -1.979 1.00 94.31 86 VAL A CA 1
ATOM 662 C C . VAL A 1 86 ? -6.718 -11.746 -1.655 1.00 94.31 86 VAL A C 1
ATOM 664 O O . VAL A 1 86 ? -7.701 -11.795 -2.397 1.00 94.31 86 VAL A O 1
ATOM 667 N N . PRO A 1 87 ? -6.652 -12.503 -0.543 1.00 91.75 87 PRO A N 1
ATOM 668 C CA . PRO A 1 87 ? -7.628 -13.542 -0.212 1.00 91.75 87 PRO A CA 1
ATOM 669 C C . PRO A 1 87 ? -8.857 -12.982 0.530 1.00 91.75 87 PRO A C 1
ATOM 671 O O . PRO A 1 87 ? -9.270 -13.518 1.557 1.00 91.75 87 PRO A O 1
ATOM 674 N N . ALA A 1 88 ? -9.440 -11.881 0.048 1.00 88.25 88 ALA A N 1
ATOM 675 C CA . ALA A 1 88 ? -10.583 -11.228 0.690 1.00 88.25 88 ALA A CA 1
ATOM 676 C C . ALA A 1 88 ? -11.555 -10.615 -0.335 1.00 88.25 88 ALA A C 1
ATOM 678 O O . ALA A 1 88 ? -11.122 -10.196 -1.409 1.00 88.25 88 ALA A O 1
ATOM 679 N N . PRO A 1 89 ? -12.860 -10.498 -0.012 1.00 94.56 89 PRO A N 1
ATOM 680 C CA . PRO A 1 89 ? -13.794 -9.761 -0.852 1.00 94.56 89 PRO A CA 1
ATOM 681 C C . PRO A 1 89 ? -13.456 -8.271 -0.817 1.00 94.56 89 PRO A C 1
ATOM 683 O O . PRO A 1 89 ? -13.409 -7.674 0.263 1.00 94.56 89 PRO A O 1
ATOM 686 N N . ILE A 1 90 ? -13.267 -7.675 -1.991 1.00 97.69 90 ILE A N 1
ATOM 687 C CA . ILE A 1 90 ? -12.990 -6.248 -2.161 1.00 97.69 90 ILE A CA 1
ATOM 688 C C . ILE A 1 90 ? -14.242 -5.565 -2.708 1.00 97.69 90 ILE A C 1
ATOM 690 O O . ILE A 1 90 ? -14.816 -6.020 -3.694 1.00 97.69 90 ILE A O 1
ATOM 694 N N . HIS A 1 91 ? -14.665 -4.478 -2.063 1.00 98.31 91 HIS A N 1
ATOM 695 C CA . HIS A 1 91 ? -15.853 -3.720 -2.464 1.00 98.31 91 HIS A CA 1
ATOM 696 C C . HIS A 1 91 ? -15.519 -2.659 -3.515 1.00 98.31 91 HIS A C 1
ATOM 698 O O . HIS A 1 91 ? -16.343 -2.366 -4.377 1.00 98.31 91 HIS A O 1
ATOM 704 N N . ALA A 1 92 ? -14.313 -2.091 -3.448 1.00 97.94 92 ALA A N 1
ATOM 705 C CA . ALA A 1 92 ? -13.825 -1.100 -4.396 1.00 97.94 92 ALA A CA 1
ATOM 706 C C . ALA A 1 92 ? -12.332 -1.303 -4.682 1.00 97.94 92 ALA A C 1
ATOM 708 O O . ALA A 1 92 ? -11.548 -1.593 -3.778 1.00 97.94 92 ALA A O 1
ATOM 709 N N . LEU A 1 93 ? -11.944 -1.137 -5.945 1.00 97.50 93 LEU A N 1
ATOM 710 C CA . LEU A 1 93 ? -10.570 -1.278 -6.418 1.00 97.50 93 LEU A CA 1
ATOM 711 C C . LEU A 1 93 ? -10.077 0.068 -6.951 1.00 97.50 93 LEU A C 1
ATOM 713 O O . LEU A 1 93 ? -10.699 0.644 -7.842 1.00 97.50 93 LEU A O 1
ATOM 717 N N . VAL A 1 94 ? -8.948 0.538 -6.426 1.00 97.94 94 VAL A N 1
ATOM 718 C CA . VAL A 1 94 ? -8.187 1.665 -6.970 1.00 97.94 94 VAL A CA 1
ATOM 719 C C . VAL A 1 94 ? -6.906 1.089 -7.544 1.00 97.94 94 VAL A C 1
ATOM 721 O O . VAL A 1 94 ? -6.046 0.605 -6.805 1.00 97.94 94 VAL A O 1
ATOM 724 N N . VAL A 1 95 ? -6.823 1.106 -8.868 1.00 96.56 95 VAL A N 1
ATOM 725 C CA . VAL A 1 95 ? -5.761 0.458 -9.631 1.00 96.56 95 VAL A CA 1
ATOM 726 C C . VAL A 1 95 ? -5.143 1.437 -10.612 1.00 96.56 95 VAL A C 1
ATOM 728 O O . VAL A 1 95 ? -5.821 2.340 -11.109 1.00 96.56 95 VAL A O 1
ATOM 731 N N . GLU A 1 96 ? -3.853 1.263 -10.877 1.00 94.50 96 GLU A N 1
ATOM 732 C CA . GLU A 1 96 ? -3.182 1.982 -11.950 1.00 94.50 96 GLU A CA 1
ATOM 733 C C . GLU A 1 96 ? -3.771 1.628 -13.327 1.00 94.50 96 GLU A C 1
ATOM 735 O O . GLU A 1 96 ? -4.361 0.569 -13.546 1.00 94.50 96 GLU A O 1
ATOM 740 N N . SER A 1 97 ? -3.564 2.518 -14.291 1.00 92.94 97 SER A N 1
ATOM 741 C CA . SER A 1 97 ? -3.904 2.282 -15.694 1.00 92.94 97 SER A CA 1
ATOM 742 C C . SER A 1 97 ? -2.748 2.688 -16.605 1.00 92.94 97 SER A C 1
ATOM 744 O O . SER A 1 97 ? -2.975 3.266 -17.666 1.00 92.94 97 SER A O 1
ATOM 746 N N . THR A 1 98 ? -1.512 2.423 -16.172 1.00 89.12 98 THR A N 1
ATOM 747 C CA . THR A 1 98 ? -0.276 2.916 -16.803 1.00 89.12 98 THR A CA 1
ATOM 748 C C . THR A 1 98 ? -0.178 2.544 -18.277 1.00 89.12 98 THR A C 1
ATOM 750 O O . THR A 1 98 ? 0.088 3.404 -19.111 1.00 89.12 98 THR A O 1
ATOM 753 N N . TYR A 1 99 ? -0.489 1.292 -18.620 1.00 85.88 99 TYR A N 1
ATOM 754 C CA . TYR A 1 99 ? -0.538 0.849 -20.017 1.00 85.88 99 TYR A CA 1
ATOM 755 C C . TYR A 1 99 ? -1.914 1.028 -20.663 1.00 85.88 99 TYR A C 1
ATOM 757 O O . TYR A 1 99 ? -2.010 1.098 -21.887 1.00 85.88 99 TYR A O 1
ATOM 765 N N . GLY A 1 100 ? -2.985 1.136 -19.871 1.00 86.44 100 GLY A N 1
ATOM 766 C CA . GLY A 1 100 ? -4.356 1.294 -20.356 1.00 86.44 100 GLY A CA 1
ATOM 767 C C . GLY A 1 100 ? -4.771 0.190 -21.336 1.00 86.44 100 GLY A C 1
ATOM 768 O O . GLY A 1 100 ? -5.230 -0.869 -20.923 1.00 86.44 100 GLY A O 1
ATOM 769 N N . VAL A 1 101 ? -4.619 0.461 -22.636 1.00 84.81 101 VAL A N 1
ATOM 770 C CA . VAL A 1 101 ? -4.942 -0.453 -23.751 1.00 84.81 101 VAL A CA 1
ATOM 771 C C . VAL A 1 101 ? -3.710 -1.050 -24.448 1.00 84.81 101 VAL A C 1
ATOM 773 O O . VAL A 1 101 ? -3.860 -1.809 -25.403 1.00 84.81 101 VAL A O 1
ATOM 776 N N . GLN A 1 102 ? -2.496 -0.687 -24.029 1.00 80.06 102 GLN A N 1
ATOM 777 C CA . GLN A 1 102 ? -1.254 -1.208 -24.601 1.00 80.06 102 GLN A CA 1
ATOM 778 C C . GLN A 1 102 ? -0.984 -2.635 -24.116 1.00 80.06 102 GLN A C 1
ATOM 780 O O . GLN A 1 102 ? -1.149 -2.951 -22.938 1.00 80.06 102 GLN A O 1
ATOM 785 N N . LEU A 1 103 ? -0.552 -3.490 -25.042 1.00 76.56 103 LEU A N 1
ATOM 786 C CA . LEU A 1 103 ? -0.177 -4.875 -24.775 1.00 76.56 103 LEU A CA 1
ATOM 787 C C . LEU A 1 103 ? 1.335 -4.970 -24.553 1.00 76.56 103 LEU A C 1
ATOM 789 O O . LEU A 1 103 ? 2.098 -4.303 -25.250 1.00 76.56 103 LEU A O 1
ATOM 793 N N . HIS A 1 104 ? 1.756 -5.814 -23.611 1.00 71.75 104 HIS A N 1
ATOM 794 C CA . HIS A 1 104 ? 3.162 -6.198 -23.481 1.00 71.75 104 HIS A CA 1
ATOM 795 C C . HIS A 1 104 ? 3.566 -7.119 -24.640 1.00 71.75 104 HIS A C 1
ATOM 797 O O . HIS A 1 104 ? 2.806 -8.018 -25.011 1.00 71.75 104 HIS A O 1
ATOM 803 N N . GLU A 1 105 ? 4.752 -6.890 -25.208 1.00 67.25 105 GLU A N 1
ATOM 804 C CA . GLU A 1 105 ? 5.373 -7.852 -26.123 1.00 67.25 105 GLU A CA 1
ATOM 805 C C . GLU A 1 105 ? 5.892 -9.070 -25.325 1.00 67.25 105 GLU A C 1
ATOM 807 O O . GLU A 1 105 ? 6.310 -8.882 -24.180 1.00 67.25 105 GLU A O 1
ATOM 812 N N . PRO A 1 106 ? 5.823 -10.299 -25.880 1.00 63.03 106 PRO A N 1
ATOM 813 C CA . PRO A 1 106 ? 6.165 -11.537 -25.166 1.00 63.03 106 PRO A CA 1
ATOM 814 C C . PRO A 1 106 ? 7.644 -11.691 -24.794 1.00 63.03 106 PRO A C 1
ATOM 816 O O . PRO A 1 106 ? 8.511 -11.219 -25.565 1.00 63.03 106 PRO A O 1
#

InterPro domains:
  IPR001279 Metallo-beta-lactamase [PF16661] (8-86)
  IPR036866 Ribonuclease Z/Hydroxyacylglutathione hydrolase-like [G3DSA:3.60.15.10] (6-105)
  IPR036866 Ribonuclease Z/Hydroxyacylglutathione hydrolase-like [SSF56281] (6-106)
  IPR050698 RNA Processing Metallo-Beta-Lactamase [PTHR11203] (11-106)

Sequence (106 aa):
SKITAAEDQVYGRTDIDKCMQRIDTCTFHQTVTISTPAGPISFTAYRAGHVLGAAMFVVEIDGVRLLYTGDFSREVDRHLPHAEVVPAPIHALVVESTYGVQLHEP

Secondary structure (DSSP, 8-state):
----TTTT----HHHHHHHHTT-----TT-EEEEEETTEEEEEEEEE--SSTT-EEEEEEETTEEEEE--S---S--SSSPPPP---S--SEEE---SSTTPPPP-